Protein AF-A0A5L4VJP9-F1 (afdb_monomer)

Radius of gyration: 26.21 Å; Cα contacts (8 Å, |Δi|>4): 101; chains: 1; bounding box: 41×26×86 Å

Sequence (79 aa):
MPVKKEALENEVKSPKQKNKEIYVDLAKFLYIGDEPYHHKDAKGKDYVFTKNDVIIMSEGEGARYFDYKNTLFKRTSNA

Nearest PDB structures (foldseek):
  6fos-assembly1_D  TM=5.643E-01  e=2.442E-01  Cyanidioschyzon merolae strain 10D
  7y8a-assembly1_D  TM=6.176E-01  e=5.503E-01  Chroomonas placoidea
  6kif-assembly1_D  TM=6.441E-01  e=8.008E-01  Synechococcus elongatus PCC 7942 = FACHB-805
  7qco-assembly1_d  TM=5.813E-01  e=5.222E+00  Chroococcidiopsis sp. TS-821
  4dzd-assembly1_A  TM=1.8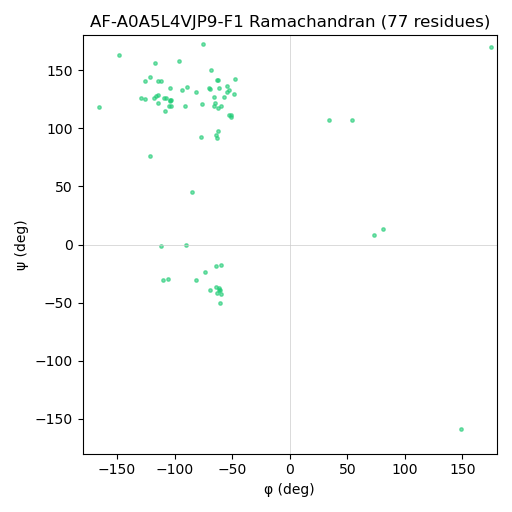74E-01  e=5.918E+00  Escherichia coli K-12

Organism: Campylobacter upsaliensis (NCBI:txid28080)

Secondary structure (DSSP, 8-state):
-------------------------EEEEEE--SS-EEEE-TTS-EEEE-TTPEEEEETTHHHHHHHHTTTTEEEEEE-

Structure (mmCIF, N/CA/C/O backbone):
data_AF-A0A5L4VJP9-F1
#
_entry.id   AF-A0A5L4VJP9-F1
#
loop_
_atom_site.group_PDB
_atom_site.id
_atom_site.type_symbol
_atom_site.label_atom_id
_atom_site.label_alt_id
_atom_site.label_comp_id
_atom_site.label_asym_id
_atom_site.label_entity_id
_atom_site.label_seq_id
_atom_site.pdbx_PDB_ins_code
_atom_site.Cartn_x
_atom_site.Cartn_y
_atom_site.Cartn_z
_atom_site.occupancy
_atom_site.B_iso_or_equiv
_at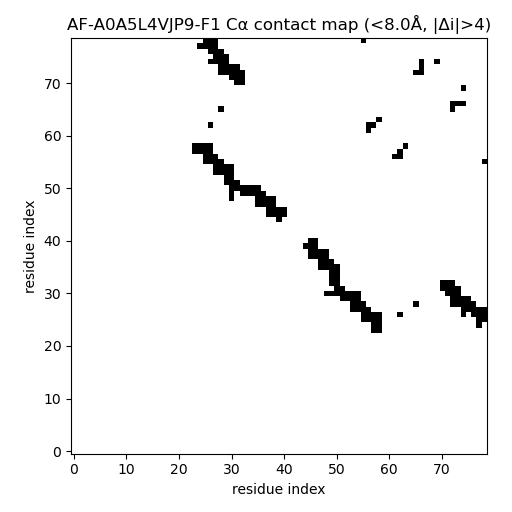om_site.auth_seq_id
_atom_site.auth_comp_id
_atom_site.auth_asym_id
_atom_site.auth_atom_id
_atom_site.pdbx_PDB_model_num
ATOM 1 N N . MET A 1 1 ? -29.872 16.095 75.892 1.00 41.50 1 MET A N 1
ATOM 2 C CA . MET A 1 1 ? -28.774 15.750 74.964 1.00 41.50 1 MET A CA 1
ATOM 3 C C . MET A 1 1 ? -29.324 14.834 73.883 1.00 41.50 1 MET A C 1
ATOM 5 O O . MET A 1 1 ? -29.782 13.756 74.245 1.00 41.50 1 MET A O 1
ATOM 9 N N . PRO A 1 2 ? -29.360 15.242 72.604 1.00 40.06 2 PRO A N 1
ATOM 10 C CA . PRO A 1 2 ? -29.815 14.374 71.530 1.00 40.06 2 PRO A CA 1
ATOM 11 C C . PRO A 1 2 ? -28.650 13.798 70.705 1.00 40.06 2 PRO A C 1
ATOM 13 O O . PRO A 1 2 ? -27.821 14.526 70.177 1.00 40.06 2 PRO A O 1
ATOM 16 N N . VAL A 1 3 ? -28.642 12.463 70.641 1.00 44.56 3 VAL A N 1
ATOM 17 C CA . VAL A 1 3 ? -28.552 11.604 69.444 1.00 44.56 3 VAL A CA 1
ATOM 18 C C . VAL A 1 3 ? -27.382 11.816 68.461 1.00 44.56 3 VAL A C 1
ATOM 20 O O . VAL A 1 3 ? -27.391 12.702 67.614 1.00 44.56 3 VAL A O 1
ATOM 23 N N . LYS A 1 4 ? -26.442 10.856 68.510 1.00 48.00 4 LYS A N 1
ATOM 24 C CA . LYS A 1 4 ? -25.536 10.435 67.424 1.00 48.00 4 LYS A CA 1
ATOM 25 C C . LYS A 1 4 ? -26.293 10.224 66.106 1.00 48.00 4 LYS A C 1
ATOM 27 O O . LYS A 1 4 ? -27.335 9.574 66.137 1.00 48.00 4 LYS A O 1
ATOM 32 N N . LYS A 1 5 ? -25.693 10.599 64.970 1.00 50.38 5 LYS A N 1
ATOM 33 C CA . LYS A 1 5 ? -25.661 9.774 63.747 1.00 50.38 5 LYS A CA 1
ATOM 34 C C . LYS A 1 5 ? -24.625 10.320 62.768 1.00 50.38 5 LYS A C 1
ATOM 36 O O . LYS A 1 5 ? -24.691 11.468 62.342 1.00 50.38 5 LYS A O 1
ATOM 41 N N . GLU A 1 6 ? -23.657 9.459 62.493 1.00 42.59 6 GLU A N 1
ATOM 42 C CA . GLU A 1 6 ? -22.615 9.587 61.486 1.00 42.59 6 GLU A CA 1
ATOM 43 C C . GLU A 1 6 ? -23.239 9.857 60.112 1.00 42.59 6 GLU A C 1
ATOM 45 O O . GLU A 1 6 ? -24.179 9.177 59.696 1.00 42.59 6 GLU A O 1
ATOM 50 N N . ALA A 1 7 ? -22.721 10.865 59.410 1.00 45.97 7 ALA A N 1
ATOM 51 C CA . ALA A 1 7 ? -23.023 11.082 58.005 1.00 45.97 7 ALA A CA 1
ATOM 52 C C . ALA A 1 7 ? -22.206 10.073 57.191 1.00 45.97 7 ALA A C 1
ATOM 54 O O . ALA A 1 7 ? -21.036 10.292 56.881 1.00 45.97 7 ALA A O 1
ATOM 55 N N . LEU A 1 8 ? -22.852 8.937 56.935 1.00 43.41 8 LEU A N 1
ATOM 56 C CA . LEU A 1 8 ? -22.426 7.879 56.033 1.00 43.41 8 LEU A CA 1
ATOM 57 C C . LEU A 1 8 ? -22.204 8.443 54.619 1.00 43.41 8 LEU A C 1
ATOM 59 O O . LEU A 1 8 ? -23.082 9.093 54.054 1.00 43.41 8 LEU A O 1
ATOM 63 N N . GLU A 1 9 ? -21.014 8.172 54.092 1.00 44.53 9 GLU A N 1
ATOM 64 C CA . GLU A 1 9 ? -20.756 7.673 52.738 1.00 44.53 9 GLU A CA 1
ATOM 65 C C . GLU A 1 9 ? -21.696 8.151 51.619 1.00 44.53 9 GLU A C 1
ATOM 67 O O . GLU A 1 9 ? -22.797 7.645 51.422 1.00 44.53 9 GLU A O 1
ATOM 72 N N . ASN A 1 10 ? -21.175 9.030 50.766 1.00 41.19 10 ASN A N 1
ATOM 73 C CA . ASN A 1 10 ? -21.557 9.043 49.358 1.00 41.19 10 ASN A CA 1
ATOM 74 C C . ASN A 1 10 ? -20.292 8.844 48.521 1.00 41.19 10 ASN A C 1
ATOM 76 O O . ASN A 1 10 ? -19.740 9.776 47.936 1.00 41.19 10 ASN A O 1
ATOM 80 N N . GLU A 1 11 ? -19.816 7.597 48.488 1.00 47.09 11 GLU A N 1
ATOM 81 C CA . GLU A 1 11 ? -18.978 7.126 47.393 1.00 47.09 11 GLU A CA 1
ATOM 82 C C . GLU A 1 11 ? -19.806 7.209 46.107 1.00 47.09 11 GLU A C 1
ATOM 84 O O . GLU A 1 11 ? -20.619 6.338 45.788 1.00 47.09 11 GLU A O 1
ATOM 89 N N . VAL A 1 12 ? -19.608 8.296 45.365 1.00 45.66 12 VAL A N 1
ATOM 90 C CA . VAL A 1 12 ? -20.077 8.439 43.991 1.00 45.66 12 VAL A CA 1
ATOM 91 C C . VAL A 1 12 ? -19.358 7.374 43.166 1.00 45.66 12 VAL A C 1
ATOM 93 O O . VAL A 1 12 ? -18.244 7.569 42.683 1.00 45.66 12 VAL A O 1
ATOM 96 N N . LYS A 1 13 ? -19.985 6.202 43.036 1.00 50.78 13 LYS A N 1
ATOM 97 C CA . LYS A 1 13 ? -19.564 5.159 42.101 1.00 50.78 13 LYS A CA 1
ATOM 98 C C . LYS A 1 13 ? -19.725 5.709 40.689 1.00 50.78 13 LYS A C 1
ATOM 100 O O . LYS A 1 13 ? -20.804 5.645 40.103 1.00 50.78 13 LYS A O 1
ATOM 105 N N . SER A 1 14 ? -18.639 6.261 40.157 1.00 53.22 14 SER A N 1
ATOM 106 C CA . SER A 1 14 ? -18.507 6.626 38.751 1.00 53.22 14 SER A CA 1
ATOM 107 C C . SER A 1 14 ? -18.953 5.446 37.879 1.00 53.22 14 SER A C 1
ATOM 109 O O . SER A 1 14 ? -18.497 4.318 38.103 1.00 53.22 14 SER A O 1
ATOM 111 N N . PRO A 1 15 ? -19.848 5.653 36.898 1.00 54.84 15 PRO A N 1
ATOM 112 C CA . PRO A 1 15 ? -20.287 4.572 36.034 1.00 54.84 15 PRO A CA 1
ATOM 113 C C . PRO A 1 15 ? -19.080 4.052 35.251 1.00 54.84 15 PRO A C 1
ATOM 115 O O . PRO A 1 15 ? -18.463 4.787 34.481 1.00 54.84 15 PRO A O 1
ATOM 118 N N . LYS A 1 16 ? -18.732 2.774 35.466 1.00 61.47 16 LYS A N 1
ATOM 119 C CA . LYS A 1 16 ? -17.745 2.043 34.662 1.00 61.47 16 LYS A CA 1
ATOM 120 C C . LYS A 1 16 ? -18.122 2.217 33.190 1.00 61.47 16 LYS A C 1
ATOM 122 O O . LYS A 1 16 ? -19.146 1.689 32.754 1.00 61.47 16 LYS A O 1
ATOM 127 N N . GLN A 1 17 ? -17.318 2.981 32.451 1.00 61.47 17 GLN A N 1
ATOM 128 C CA . GLN A 1 17 ? -17.421 3.107 31.001 1.00 61.47 17 GLN A CA 1
ATOM 129 C C . GLN A 1 17 ? -17.445 1.697 30.410 1.00 61.47 17 GLN A C 1
ATOM 131 O O . GLN A 1 17 ? -16.464 0.961 30.489 1.00 61.47 17 GLN A O 1
ATOM 136 N N . LYS A 1 18 ? -18.592 1.295 29.854 1.00 62.38 18 LYS A N 1
ATOM 137 C CA . LYS A 1 18 ? -18.655 0.117 28.993 1.00 62.38 18 LYS A CA 1
ATOM 138 C C . LYS A 1 18 ? -17.706 0.395 27.830 1.00 62.38 18 LYS A C 1
A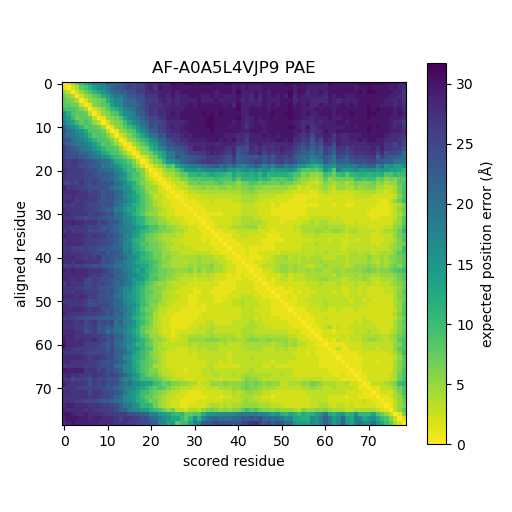TOM 140 O O . LYS A 1 18 ? -17.899 1.390 27.131 1.00 62.38 18 LYS A O 1
ATOM 145 N N . ASN A 1 19 ? -16.682 -0.441 27.659 1.00 64.88 19 ASN A N 1
ATOM 146 C CA . ASN A 1 19 ? -15.835 -0.410 26.472 1.00 64.88 19 ASN A CA 1
ATOM 147 C C . ASN A 1 19 ? -16.761 -0.486 25.255 1.00 64.88 19 ASN A C 1
ATOM 149 O O . ASN A 1 19 ? -17.449 -1.486 25.066 1.00 64.88 19 ASN A O 1
ATOM 153 N N . LYS A 1 20 ? -16.850 0.603 24.485 1.00 71.06 20 LYS A N 1
ATOM 154 C CA . LYS A 1 20 ? -17.537 0.581 23.196 1.00 71.06 20 LYS A CA 1
ATOM 155 C C . LYS A 1 20 ? -16.730 -0.343 22.296 1.00 71.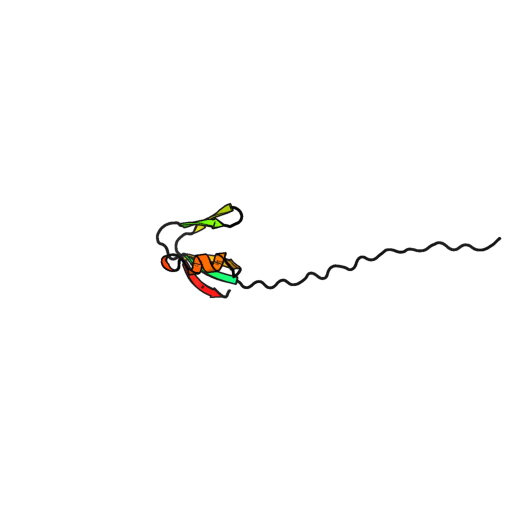06 20 LYS A C 1
ATOM 157 O O . LYS A 1 20 ? -15.557 -0.079 22.052 1.00 71.06 20 LYS A O 1
ATOM 162 N N . GLU A 1 21 ? -17.350 -1.416 21.833 1.00 77.62 21 GLU A N 1
ATOM 163 C CA . GLU A 1 21 ? -16.797 -2.228 20.757 1.00 77.62 21 GLU A CA 1
ATOM 164 C C . GLU A 1 21 ? -16.770 -1.358 19.494 1.00 77.62 21 GLU A C 1
ATOM 166 O O . GLU A 1 21 ? -17.785 -0.774 19.107 1.00 77.62 21 GLU A O 1
ATOM 171 N N . ILE A 1 22 ? -15.583 -1.185 18.912 1.00 76.81 22 ILE A N 1
ATOM 172 C CA . ILE A 1 22 ? -15.382 -0.425 17.677 1.00 76.81 22 ILE A CA 1
ATOM 173 C C . ILE A 1 22 ? -15.075 -1.441 16.588 1.00 76.81 22 ILE A C 1
ATOM 175 O O . ILE A 1 22 ? -14.048 -2.116 16.638 1.00 76.81 22 ILE A O 1
ATOM 179 N N . TYR A 1 23 ? -15.970 -1.533 15.612 1.00 79.00 23 TYR A N 1
ATOM 180 C CA . TYR A 1 23 ? -15.773 -2.334 14.412 1.00 79.00 23 TYR A CA 1
ATOM 181 C C . TYR A 1 23 ? -15.190 -1.443 13.319 1.00 79.00 23 TYR A C 1
ATOM 183 O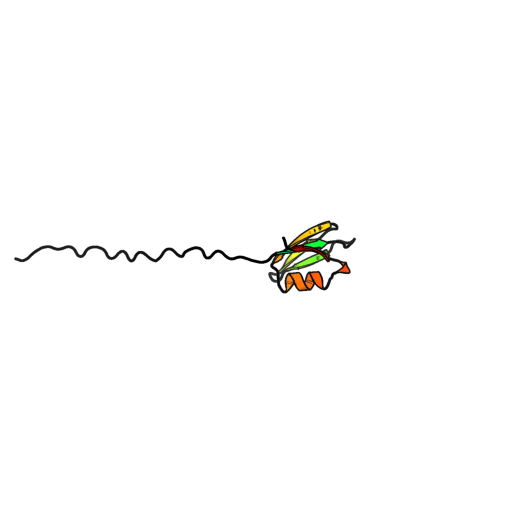 O . TYR A 1 23 ? -15.655 -0.320 13.114 1.00 79.00 23 TYR A O 1
ATOM 191 N N . VAL A 1 24 ? -14.144 -1.931 12.657 1.00 82.31 24 VAL A N 1
ATOM 192 C CA . VAL A 1 24 ? -13.434 -1.221 11.592 1.00 82.31 24 VAL A CA 1
ATOM 193 C C . VAL A 1 24 ? -13.336 -2.155 10.401 1.00 82.31 24 VAL A C 1
ATOM 195 O O . VAL A 1 24 ? -12.823 -3.263 10.538 1.00 82.31 24 VAL A O 1
ATOM 198 N N . ASP A 1 25 ? -13.795 -1.693 9.243 1.00 88.56 25 ASP A N 1
ATOM 199 C CA . ASP A 1 25 ? -13.627 -2.423 7.992 1.00 88.56 25 ASP A CA 1
ATOM 200 C C . ASP A 1 25 ? -12.152 -2.401 7.567 1.00 88.56 25 ASP A C 1
ATOM 202 O O . ASP A 1 25 ? -11.486 -1.359 7.626 1.00 88.56 25 ASP A O 1
ATOM 206 N N . LEU A 1 26 ? -11.628 -3.553 7.147 1.00 91.25 26 LEU A N 1
ATOM 207 C CA . LEU A 1 26 ? -10.238 -3.715 6.724 1.00 91.25 26 LEU A CA 1
ATOM 208 C C . LEU A 1 26 ? -10.148 -4.055 5.233 1.00 91.25 26 LEU A C 1
ATOM 210 O O . LEU A 1 26 ? -10.903 -4.866 4.695 1.00 91.25 26 LEU A O 1
ATOM 214 N N . ALA A 1 27 ? -9.154 -3.466 4.577 1.00 92.06 27 ALA A N 1
ATOM 215 C CA . ALA A 1 27 ? -8.771 -3.756 3.207 1.00 92.06 27 ALA A CA 1
ATOM 216 C C . ALA A 1 27 ? -7.398 -4.438 3.172 1.00 92.06 27 ALA A C 1
ATOM 218 O O . ALA A 1 27 ? -6.477 -4.075 3.913 1.00 92.06 27 ALA A O 1
ATOM 219 N N . LYS A 1 28 ? -7.261 -5.422 2.276 1.00 94.50 28 LYS A N 1
ATOM 220 C CA . LYS A 1 28 ? -6.033 -6.195 2.080 1.00 94.50 28 LYS A CA 1
ATOM 221 C C . LYS A 1 28 ? -5.482 -6.015 0.670 1.00 94.50 28 LYS A C 1
ATOM 223 O O . LYS A 1 28 ? -6.151 -6.319 -0.323 1.00 94.50 28 LYS A O 1
ATOM 228 N N . PHE A 1 29 ? -4.220 -5.619 0.592 1.00 95.00 29 PHE A N 1
ATOM 229 C CA . PHE A 1 29 ? -3.488 -5.376 -0.645 1.00 95.00 29 PHE A CA 1
ATOM 230 C C . PHE A 1 29 ? -2.248 -6.261 -0.727 1.00 95.00 29 PHE A C 1
ATOM 232 O O . PHE A 1 29 ? -1.590 -6.515 0.276 1.00 95.00 29 PHE A O 1
ATOM 239 N N . LEU A 1 30 ? -1.931 -6.716 -1.932 1.00 95.75 30 LEU A N 1
ATOM 240 C CA . LEU A 1 30 ? -0.695 -7.405 -2.270 1.00 95.75 30 LEU A CA 1
ATOM 241 C C . LEU A 1 30 ? 0.176 -6.458 -3.088 1.00 95.75 30 LEU A C 1
ATOM 243 O O . LEU A 1 30 ? -0.286 -5.947 -4.111 1.00 95.75 30 LEU A O 1
ATOM 247 N N . TYR A 1 31 ? 1.419 -6.242 -2.676 1.00 96.81 31 TYR A N 1
ATOM 248 C CA . TYR A 1 31 ? 2.375 -5.510 -3.495 1.00 96.81 31 TYR A CA 1
ATOM 249 C C . TYR A 1 31 ? 2.897 -6.401 -4.628 1.00 96.81 31 TYR A C 1
ATOM 251 O O . TYR A 1 31 ? 3.455 -7.472 -4.388 1.00 96.81 31 TYR A O 1
ATOM 259 N N . ILE A 1 32 ? 2.694 -5.965 -5.869 1.00 96.12 32 ILE A N 1
ATOM 260 C CA . ILE A 1 32 ? 3.041 -6.711 -7.089 1.00 96.12 32 ILE A CA 1
ATOM 261 C C . ILE A 1 32 ? 4.184 -6.068 -7.884 1.00 96.12 32 ILE A C 1
ATOM 263 O O . ILE A 1 32 ? 4.581 -6.621 -8.907 1.00 96.12 32 ILE A O 1
ATOM 267 N N . GLY A 1 33 ? 4.710 -4.925 -7.430 1.00 93.81 33 GLY A N 1
ATOM 268 C CA . GLY A 1 33 ? 5.839 -4.259 -8.075 1.00 93.81 33 GLY A CA 1
ATOM 269 C C . GLY A 1 33 ? 7.142 -5.053 -7.947 1.00 93.81 33 GLY A C 1
ATOM 270 O O . GLY A 1 33 ? 7.348 -5.789 -6.981 1.00 93.81 33 GLY A O 1
ATOM 271 N N . ASP A 1 34 ? 8.019 -4.907 -8.940 1.00 94.44 34 ASP A N 1
ATOM 272 C CA . ASP A 1 34 ? 9.305 -5.613 -8.985 1.00 94.44 34 ASP A CA 1
ATOM 273 C C . ASP A 1 34 ? 10.392 -4.942 -8.130 1.00 94.44 34 ASP A C 1
ATOM 275 O O . ASP A 1 34 ? 11.254 -5.628 -7.584 1.00 94.44 34 ASP A O 1
ATOM 279 N N . GLU A 1 35 ? 10.336 -3.619 -7.969 1.00 96.12 35 GLU A N 1
ATOM 280 C CA . GLU A 1 35 ? 11.279 -2.849 -7.147 1.00 96.12 35 GLU A CA 1
ATOM 281 C C . GLU A 1 35 ? 10.726 -2.584 -5.736 1.00 96.12 35 GLU A C 1
ATOM 283 O O . GLU A 1 35 ? 9.509 -2.594 -5.548 1.00 96.12 35 GLU A O 1
ATOM 288 N N . PRO A 1 36 ? 11.571 -2.311 -4.724 1.00 96.12 36 PRO A N 1
ATOM 289 C CA . PRO A 1 36 ? 11.100 -1.877 -3.412 1.00 96.12 36 PRO A CA 1
ATOM 290 C C . PRO A 1 36 ? 10.338 -0.546 -3.479 1.00 96.12 36 PRO A C 1
ATOM 292 O O . PRO A 1 36 ? 10.803 0.417 -4.087 1.00 96.12 36 PRO A O 1
ATOM 295 N N . TYR A 1 37 ? 9.189 -0.463 -2.807 1.00 95.12 37 TYR A N 1
ATOM 296 C CA . TYR A 1 37 ? 8.384 0.758 -2.742 1.00 95.12 37 TYR A CA 1
ATOM 297 C C . TYR A 1 37 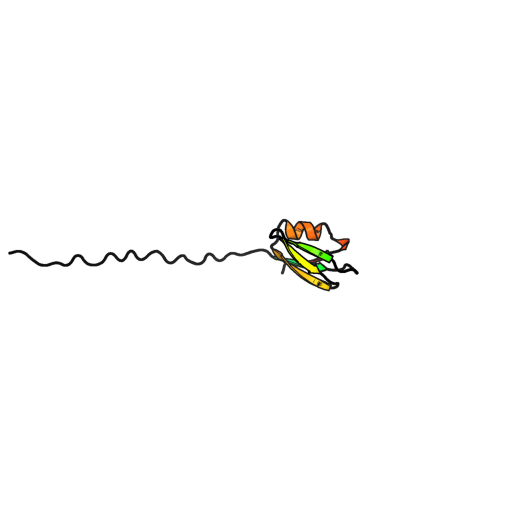? 8.423 1.388 -1.354 1.00 95.12 37 TYR A C 1
ATOM 299 O O . TYR A 1 37 ? 8.067 0.754 -0.362 1.00 95.12 37 TYR A O 1
ATOM 307 N N . HIS A 1 38 ? 8.787 2.668 -1.293 1.00 95.69 38 HIS A N 1
ATOM 308 C CA . HIS A 1 38 ? 8.766 3.454 -0.064 1.00 95.69 38 HIS A CA 1
ATOM 309 C C . HIS A 1 38 ? 7.414 4.157 0.096 1.00 95.69 38 HIS A C 1
ATOM 311 O O . HIS A 1 38 ? 7.021 4.990 -0.724 1.00 95.69 38 HIS A O 1
ATOM 317 N N . HIS A 1 39 ? 6.703 3.835 1.172 1.00 93.44 39 HIS A N 1
ATOM 318 C CA . HIS A 1 39 ? 5.438 4.450 1.544 1.00 93.44 39 HIS A CA 1
ATOM 319 C C . HIS A 1 39 ? 5.570 5.188 2.869 1.00 93.44 39 HIS A C 1
ATOM 321 O O . HIS A 1 39 ? 5.956 4.595 3.870 1.00 93.44 39 HIS A O 1
ATOM 327 N N . LYS A 1 40 ? 5.163 6.454 2.892 1.00 93.31 40 LYS A N 1
ATOM 328 C CA . LYS A 1 40 ? 5.037 7.226 4.122 1.00 93.31 40 LYS A CA 1
ATOM 329 C C . LYS A 1 40 ? 3.569 7.339 4.503 1.00 93.31 40 LYS A C 1
ATOM 331 O O . LYS A 1 40 ? 2.764 7.796 3.689 1.00 93.31 40 LYS A O 1
ATOM 336 N N . ASP A 1 41 ? 3.224 6.911 5.712 1.00 88.56 41 ASP A N 1
ATOM 337 C CA . ASP A 1 41 ? 1.857 7.023 6.212 1.00 88.56 41 ASP A CA 1
ATOM 338 C C . ASP A 1 41 ? 1.515 8.469 6.630 1.00 88.56 41 ASP A C 1
ATOM 340 O O . ASP A 1 41 ? 2.372 9.355 6.688 1.00 88.56 41 ASP A O 1
ATOM 344 N N . ALA A 1 42 ? 0.245 8.717 6.959 1.00 85.75 42 ALA A N 1
ATOM 345 C CA . ALA A 1 42 ? -0.224 10.037 7.392 1.00 85.75 42 ALA A CA 1
ATOM 346 C C . ALA A 1 42 ? 0.397 10.513 8.724 1.00 85.75 42 ALA A C 1
ATOM 348 O O . ALA A 1 42 ? 0.358 11.703 9.030 1.00 85.75 42 ALA A O 1
ATOM 349 N N . LYS A 1 43 ? 0.968 9.601 9.522 1.00 89.94 43 LYS A N 1
ATOM 350 C CA . LYS A 1 43 ? 1.690 9.909 10.767 1.00 89.94 43 LYS A CA 1
ATOM 351 C C . LYS A 1 43 ? 3.183 10.154 10.518 1.00 89.94 43 LYS A C 1
ATOM 353 O O . LYS A 1 43 ? 3.918 10.437 11.461 1.00 89.94 43 LYS A O 1
ATOM 358 N N . GLY A 1 44 ? 3.629 10.064 9.267 1.00 91.81 44 GLY A N 1
ATOM 359 C CA . GLY A 1 44 ? 5.012 10.260 8.864 1.00 91.81 44 GLY A CA 1
ATOM 360 C C . GLY A 1 44 ? 5.908 9.042 9.077 1.00 91.81 44 GLY A C 1
ATOM 361 O O . GLY A 1 44 ? 7.126 9.192 9.008 1.00 91.81 44 GLY A O 1
ATOM 362 N N . LYS A 1 45 ? 5.347 7.859 9.336 1.00 93.50 45 LYS A N 1
ATOM 363 C CA . LYS A 1 45 ? 6.116 6.620 9.439 1.00 93.50 45 LYS A CA 1
ATOM 364 C C . LYS A 1 45 ? 6.391 6.059 8.049 1.00 93.50 45 LYS A C 1
ATOM 366 O O . LYS A 1 45 ? 5.477 5.910 7.241 1.00 93.50 45 LYS A O 1
ATOM 371 N N . ASP A 1 46 ? 7.650 5.717 7.813 1.00 95.19 46 ASP A N 1
ATOM 372 C CA . ASP A 1 46 ? 8.100 5.115 6.565 1.00 95.19 46 ASP A CA 1
ATOM 373 C C . ASP A 1 46 ? 7.993 3.584 6.612 1.00 95.19 46 ASP A C 1
ATOM 375 O O . ASP A 1 46 ? 8.363 2.927 7.590 1.00 95.19 46 ASP A O 1
ATOM 379 N N . TYR A 1 47 ? 7.484 3.026 5.523 1.00 93.69 47 TYR A N 1
ATOM 380 C CA . TYR A 1 47 ? 7.316 1.608 5.255 1.00 93.69 47 TYR A CA 1
ATOM 381 C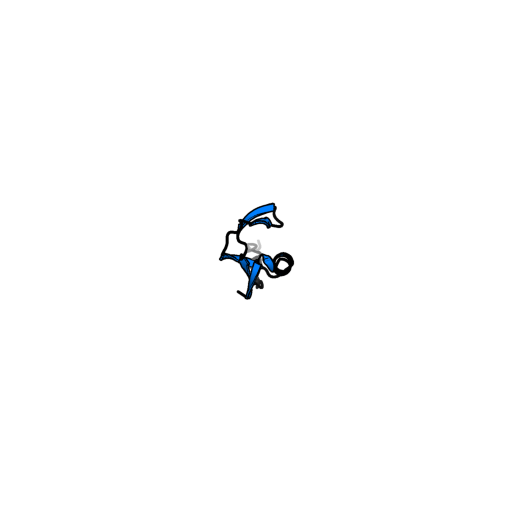 C . TYR A 1 47 ? 7.989 1.283 3.926 1.00 93.69 47 TYR A C 1
ATOM 383 O O . TYR A 1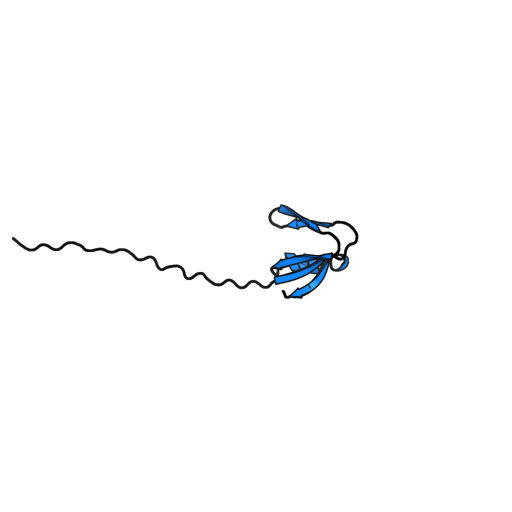 47 ? 7.900 2.057 2.973 1.00 93.69 47 TYR A O 1
ATOM 391 N N . VAL A 1 48 ? 8.648 0.132 3.854 1.00 96.75 48 VAL A N 1
ATOM 392 C CA . VAL A 1 48 ? 9.222 -0.385 2.610 1.00 96.75 48 VAL A CA 1
ATOM 393 C C . VAL A 1 48 ? 8.479 -1.661 2.264 1.00 96.75 48 VAL A C 1
ATOM 395 O O . VAL A 1 48 ? 8.447 -2.579 3.079 1.00 96.75 48 VAL A O 1
ATOM 398 N N . PHE A 1 49 ? 7.865 -1.696 1.085 1.00 96.00 49 PHE A N 1
ATOM 399 C CA . PHE A 1 49 ? 7.174 -2.872 0.569 1.00 96.00 49 PHE A CA 1
ATOM 400 C C . PHE A 1 49 ? 8.020 -3.553 -0.497 1.00 96.00 49 PHE A C 1
ATOM 402 O O . PHE A 1 49 ? 8.571 -2.909 -1.392 1.00 96.00 49 PHE A O 1
ATOM 409 N N . THR A 1 50 ? 8.101 -4.868 -0.390 1.00 96.75 50 THR A N 1
ATOM 410 C CA . THR A 1 50 ? 8.796 -5.777 -1.293 1.00 96.75 50 THR A CA 1
ATOM 411 C C . THR A 1 50 ? 7.800 -6.729 -1.938 1.00 96.75 50 THR A C 1
ATOM 413 O O . THR A 1 50 ? 6.678 -6.908 -1.458 1.00 96.75 50 THR A O 1
ATOM 416 N N . LYS A 1 51 ? 8.156 -7.276 -3.104 1.00 95.88 51 LYS A N 1
ATOM 417 C CA . LYS A 1 51 ? 7.235 -8.069 -3.927 1.00 95.88 51 LYS A CA 1
ATOM 418 C C . LYS A 1 51 ? 6.591 -9.197 -3.116 1.00 95.88 51 LYS A C 1
ATOM 420 O O . LYS A 1 51 ? 7.285 -9.973 -2.467 1.00 95.88 51 LYS A O 1
ATOM 425 N N . ASN A 1 52 ? 5.272 -9.324 -3.242 1.00 95.44 52 ASN A N 1
ATOM 426 C CA . ASN A 1 52 ? 4.396 -10.231 -2.494 1.00 95.44 52 ASN A CA 1
ATOM 427 C C . ASN A 1 52 ? 4.135 -9.862 -1.026 1.00 95.44 52 ASN A C 1
ATOM 429 O O . ASN A 1 52 ? 3.475 -10.635 -0.328 1.00 95.44 52 ASN A O 1
ATOM 433 N N . ASP A 1 53 ? 4.567 -8.687 -0.565 1.00 96.12 53 ASP A N 1
ATOM 434 C CA . ASP A 1 53 ? 4.157 -8.196 0.746 1.00 96.12 53 ASP A CA 1
ATOM 435 C C . ASP A 1 53 ? 2.650 -7.962 0.797 1.00 96.12 53 ASP A C 1
ATOM 437 O O . ASP A 1 53 ? 2.020 -7.479 -0.151 1.00 96.12 53 ASP A O 1
ATOM 441 N N . VAL A 1 54 ? 2.077 -8.303 1.948 1.00 94.62 54 VAL A N 1
ATOM 442 C CA . VAL A 1 54 ? 0.660 -8.128 2.240 1.00 94.62 54 VAL A CA 1
ATOM 443 C C . VAL A 1 54 ? 0.494 -6.918 3.144 1.00 94.62 54 VAL A C 1
ATOM 445 O O . VAL A 1 54 ? 0.972 -6.897 4.277 1.00 94.62 54 VAL A O 1
ATOM 448 N N . ILE A 1 55 ? -0.237 -5.927 2.653 1.00 94.06 55 ILE A N 1
ATOM 449 C CA . ILE A 1 55 ? -0.572 -4.709 3.375 1.00 94.06 55 ILE A CA 1
ATOM 450 C C . ILE A 1 55 ? -2.023 -4.815 3.833 1.00 94.06 55 ILE A C 1
ATOM 452 O O . ILE A 1 55 ? -2.929 -5.014 3.024 1.00 94.06 55 ILE A O 1
ATOM 456 N N . ILE A 1 56 ? -2.241 -4.671 5.138 1.00 92.88 56 ILE A N 1
ATOM 457 C CA . ILE A 1 56 ? -3.572 -4.600 5.742 1.00 92.88 56 ILE A CA 1
ATOM 458 C C . ILE A 1 56 ? -3.729 -3.211 6.338 1.00 92.88 56 ILE A C 1
ATOM 460 O O . ILE A 1 56 ? -2.872 -2.749 7.093 1.00 92.88 56 ILE A O 1
ATOM 464 N N . MET A 1 57 ? -4.823 -2.546 5.998 1.00 91.44 57 MET A N 1
ATOM 465 C CA . MET A 1 57 ? -5.155 -1.232 6.534 1.00 91.44 57 MET A CA 1
ATOM 466 C C . MET A 1 57 ? -6.661 -1.055 6.630 1.00 91.44 57 MET A C 1
ATOM 468 O O . MET A 1 57 ? -7.421 -1.794 6.012 1.00 91.44 57 MET A O 1
ATOM 472 N N . SER A 1 58 ? -7.094 -0.071 7.410 1.00 90.56 58 SER A N 1
ATOM 473 C CA . SER A 1 58 ? -8.501 0.304 7.473 1.00 90.56 58 SER A CA 1
ATOM 474 C C . SER A 1 58 ? -9.001 0.795 6.115 1.00 90.56 58 SER A C 1
ATOM 476 O O . SER A 1 58 ? -8.293 1.513 5.402 1.00 90.56 58 SER A O 1
ATOM 478 N N . GLU A 1 59 ? -10.233 0.423 5.781 1.00 90.00 59 GLU A N 1
ATOM 479 C CA . GLU A 1 59 ? -10.992 1.029 4.690 1.00 90.00 59 GLU A CA 1
ATOM 480 C C . GLU A 1 59 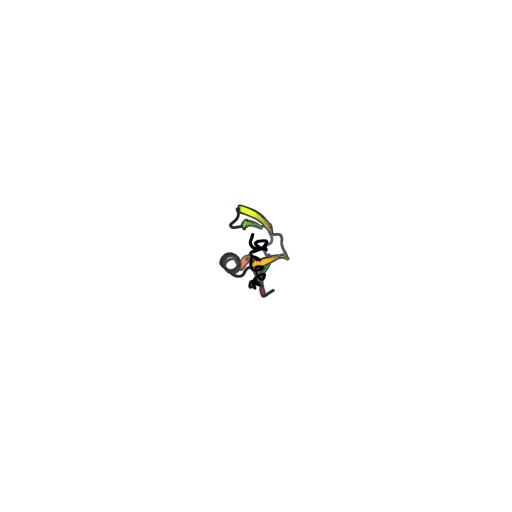? -11.067 2.552 4.881 1.00 90.00 59 GLU A C 1
ATOM 482 O O . GLU A 1 59 ? -11.243 3.053 5.995 1.00 90.00 59 GLU A O 1
ATOM 487 N N . GLY A 1 60 ? -10.874 3.307 3.799 1.00 88.69 60 GLY A N 1
ATOM 488 C CA . GLY A 1 60 ? -10.758 4.764 3.856 1.00 88.69 60 GLY A CA 1
ATOM 489 C C . GLY A 1 60 ? -9.848 5.354 2.781 1.00 88.69 60 GLY A C 1
ATOM 490 O O . GLY A 1 60 ? -9.598 4.746 1.742 1.00 88.69 60 GLY A O 1
ATOM 491 N N . GLU A 1 61 ? -9.343 6.567 3.019 1.00 87.56 61 GLU A N 1
ATOM 492 C CA . GLU A 1 61 ? -8.510 7.297 2.049 1.00 87.56 61 GLU A CA 1
ATOM 493 C C . GLU A 1 61 ? -7.207 6.564 1.705 1.00 87.56 61 GLU A C 1
ATOM 495 O O . GLU A 1 61 ? -6.819 6.520 0.539 1.00 87.56 61 GLU A O 1
ATOM 500 N N . GLY A 1 62 ? -6.572 5.931 2.698 1.00 88.44 62 GLY A N 1
ATOM 501 C CA . GLY A 1 62 ? -5.381 5.108 2.487 1.00 88.44 62 GLY A CA 1
ATOM 502 C C . GLY A 1 62 ? -5.660 3.938 1.542 1.00 88.44 62 GLY A C 1
ATOM 503 O O . GLY A 1 62 ? -4.971 3.788 0.538 1.00 88.44 62 GLY A O 1
ATOM 504 N N . ALA A 1 63 ? -6.723 3.169 1.793 1.00 91.50 63 ALA A N 1
ATOM 505 C CA . ALA A 1 63 ? -7.112 2.060 0.924 1.00 91.50 63 ALA A CA 1
ATOM 506 C C . ALA A 1 63 ? -7.420 2.537 -0.508 1.00 91.50 63 ALA A C 1
ATOM 508 O O . ALA A 1 63 ? -6.924 1.953 -1.470 1.00 91.50 63 ALA A O 1
ATOM 509 N N . ARG A 1 64 ? -8.135 3.662 -0.660 1.00 91.75 64 ARG A N 1
ATOM 510 C CA . ARG A 1 64 ? -8.429 4.268 -1.974 1.00 91.75 64 ARG A CA 1
ATOM 511 C C . ARG A 1 64 ? -7.172 4.683 -2.737 1.00 91.75 64 ARG A C 1
ATOM 513 O O . ARG A 1 64 ? -7.125 4.541 -3.956 1.00 91.75 64 ARG A O 1
ATOM 520 N N . TYR A 1 65 ? -6.151 5.185 -2.043 1.00 91.56 65 TYR A N 1
ATOM 521 C CA . TYR A 1 65 ? -4.867 5.512 -2.665 1.00 91.56 65 TYR A CA 1
ATOM 522 C C . TYR A 1 65 ? -4.172 4.265 -3.228 1.00 91.56 65 TYR A C 1
ATOM 524 O O . TYR A 1 65 ? -3.628 4.304 -4.334 1.00 91.56 65 TYR A O 1
ATOM 532 N N . PHE A 1 66 ? -4.208 3.153 -2.491 1.00 92.44 66 PHE A N 1
ATOM 533 C CA . PHE A 1 66 ? -3.632 1.884 -2.941 1.00 92.44 66 PHE A CA 1
ATOM 534 C C . PHE A 1 66 ? -4.445 1.293 -4.100 1.00 92.44 66 PHE A C 1
ATOM 536 O O . PHE A 1 66 ? -3.849 0.842 -5.075 1.00 92.44 66 PHE A O 1
ATOM 543 N N . ASP A 1 67 ? -5.777 1.391 -4.053 1.00 92.12 67 ASP A N 1
ATOM 544 C CA . ASP A 1 67 ? -6.666 1.012 -5.160 1.00 92.12 67 ASP A CA 1
ATOM 545 C C . ASP A 1 67 ? -6.384 1.831 -6.436 1.00 92.12 67 ASP A C 1
ATOM 547 O O . ASP A 1 67 ? -6.368 1.278 -7.536 1.00 92.12 67 ASP A O 1
ATOM 551 N N . TYR A 1 68 ? -6.102 3.135 -6.315 1.00 92.75 68 TYR A N 1
ATOM 552 C CA . TYR A 1 68 ? -5.696 3.967 -7.455 1.00 92.75 68 TYR A CA 1
ATOM 553 C C . TYR A 1 68 ? -4.357 3.510 -8.056 1.00 92.75 68 TYR A C 1
ATOM 555 O O . TYR A 1 68 ? -4.178 3.519 -9.274 1.00 92.75 68 TYR A O 1
ATOM 563 N N . LYS A 1 69 ? -3.420 3.056 -7.218 1.00 91.50 69 LYS A N 1
ATOM 564 C CA . LYS A 1 69 ? -2.125 2.499 -7.636 1.00 91.50 69 LYS A CA 1
ATOM 565 C C . LYS A 1 69 ? -2.209 1.005 -7.979 1.00 91.50 69 LYS A C 1
ATOM 567 O O . LYS A 1 69 ? -1.330 0.228 -7.604 1.00 91.50 69 LYS A O 1
ATOM 572 N N . ASN A 1 70 ? -3.229 0.609 -8.740 1.00 87.50 70 ASN A N 1
ATOM 573 C CA . ASN A 1 70 ? -3.500 -0.787 -9.106 1.00 87.50 70 ASN A CA 1
ATOM 574 C C . ASN A 1 70 ? -2.367 -1.493 -9.884 1.00 87.50 70 ASN A C 1
ATOM 576 O O . ASN A 1 70 ? -2.324 -2.721 -9.937 1.00 87.50 70 ASN A O 1
ATOM 580 N N . THR A 1 71 ? -1.437 -0.734 -10.469 1.00 90.12 71 THR A N 1
ATOM 581 C CA . THR A 1 71 ? -0.234 -1.255 -11.133 1.00 90.12 71 THR A CA 1
ATOM 582 C C . THR A 1 71 ? 0.813 -1.768 -10.146 1.00 90.12 71 THR A C 1
ATOM 584 O O . THR A 1 71 ? 1.636 -2.602 -10.509 1.00 90.12 71 THR A O 1
ATOM 587 N N . LEU A 1 72 ? 0.781 -1.283 -8.903 1.00 92.88 72 LEU A N 1
ATOM 588 C CA . LEU A 1 72 ? 1.712 -1.644 -7.833 1.00 92.88 72 LEU A CA 1
ATOM 589 C C . LEU A 1 72 ? 1.045 -2.472 -6.737 1.00 92.88 72 LEU A C 1
ATOM 591 O O . LEU A 1 72 ? 1.701 -3.308 -6.119 1.00 92.88 72 LEU A O 1
ATOM 595 N N . PHE A 1 73 ? -0.247 -2.259 -6.495 1.00 94.75 73 PHE A N 1
ATOM 596 C CA . PHE A 1 73 ? -0.991 -2.914 -5.429 1.00 94.75 73 PHE A CA 1
ATOM 597 C C . PHE A 1 73 ? -2.227 -3.608 -5.985 1.00 94.75 73 PHE A C 1
ATOM 599 O O . PHE A 1 73 ? -3.076 -2.989 -6.618 1.00 94.75 73 PHE A O 1
ATOM 606 N N . LYS A 1 74 ? -2.366 -4.902 -5.704 1.00 93.94 74 LYS A N 1
ATOM 607 C CA . LYS A 1 74 ? -3.556 -5.678 -6.049 1.00 93.94 74 LYS A CA 1
ATOM 608 C C . LYS A 1 74 ? -4.392 -5.915 -4.802 1.00 93.94 74 LYS A C 1
ATOM 610 O O . LYS A 1 74 ? -3.937 -6.568 -3.865 1.00 93.94 74 LYS A O 1
ATOM 615 N N . ARG A 1 75 ? -5.632 -5.436 -4.792 1.00 92.44 75 ARG A N 1
ATOM 616 C CA . ARG A 1 75 ? -6.586 -5.754 -3.727 1.00 92.44 75 ARG A CA 1
ATOM 617 C C . ARG A 1 75 ? -6.927 -7.247 -3.773 1.00 92.44 75 ARG A C 1
ATOM 619 O O . ARG A 1 75 ? -7.264 -7.768 -4.835 1.00 92.44 75 ARG A O 1
ATOM 626 N N . THR A 1 76 ? -6.777 -7.947 -2.649 1.00 86.25 76 THR A N 1
ATOM 627 C CA . THR A 1 76 ? -6.902 -9.420 -2.604 1.00 86.25 76 THR A CA 1
ATOM 628 C C . THR A 1 76 ? -8.199 -9.910 -1.972 1.00 86.25 76 THR A C 1
ATOM 630 O O . THR A 1 76 ? -8.694 -10.944 -2.404 1.00 86.25 76 THR A O 1
ATOM 633 N N . SER A 1 77 ? -8.778 -9.166 -1.028 1.00 70.31 77 SER A N 1
ATOM 634 C CA . SER A 1 77 ? -10.137 -9.348 -0.485 1.00 70.31 77 SER A CA 1
ATOM 635 C C . SER A 1 77 ? -10.353 -8.364 0.674 1.00 70.31 77 SER A C 1
ATOM 637 O O . SER A 1 77 ? -9.396 -7.739 1.138 1.00 70.31 77 SER A O 1
ATOM 639 N N . ASN A 1 78 ? -11.589 -8.226 1.163 1.00 57.22 78 ASN A N 1
ATOM 640 C CA . ASN A 1 78 ? -11.810 -7.694 2.512 1.00 57.22 78 ASN A CA 1
ATOM 641 C C . ASN A 1 78 ? -11.306 -8.747 3.512 1.00 57.22 78 ASN A C 1
ATOM 643 O O . ASN A 1 78 ? -11.524 -9.943 3.289 1.00 57.22 78 ASN A O 1
ATOM 647 N N . ALA A 1 79 ? -10.547 -8.318 4.520 1.00 49.03 79 ALA A N 1
ATOM 648 C CA . ALA A 1 79 ? -10.017 -9.184 5.575 1.00 49.03 79 ALA A CA 1
ATOM 649 C C . ALA A 1 79 ? -10.927 -9.142 6.802 1.00 49.03 79 ALA A C 1
ATOM 651 O O . ALA A 1 79 ? -11.469 -8.047 7.072 1.00 49.03 79 ALA A O 1
#

Foldseek 3Di:
DDDDDDPDDDPPPDPDPDPPDDDFWKWKKFFQDCDWDWDADPVRDIDIDHHGDIDMDTPDPVNVVLVVVCVGIPTDDTD

Solvent-accessible surface area (backbone atoms only — not comparable to full-atom values): 5160 Å² total; per-residue (Å²): 138,87,80,91,77,84,87,76,81,82,80,79,78,73,79,78,77,73,81,76,86,81,87,75,62,35,36,28,31,32,30,66,34,91,61,79,42,82,45,69,49,99,86,68,52,79,43,77,45,45,64,71,37,75,48,75,44,56,60,52,72,67,43,51,53,42,61,71,39,51,85,39,26,43,78,76,50,78,101

pLDDT: mean 80.13, std 19.21, range [40.06, 96.81]

Mean predicted aligned error: 12.37 Å